Protein AF-A0A2H0WPE1-F1 (afdb_monomer_lite)

Radius of gyration: 16.01 Å; chains: 1; bounding box: 34×32×38 Å

Foldseek 3Di:
DCVVPPPVCVVVVVFPPVPCDDPNHHPVVVLVVVLVVLLVVQQVVQCVVCVVVVNDGPDPPSNPCSSVVSSVVVVVVCVVVRD

Sequence (83 aa):
MVLFVIPPLYWSKMIGLPGNTLWGIDKILLGTIFGSFIFLLGVAFDKWLRTLNNGKVYVYFQKVIVPVFLLSLTSYIFYLITK

Structure (mmCIF, N/CA/C/O backbone):
data_AF-A0A2H0WPE1-F1
#
_entry.id   AF-A0A2H0WPE1-F1
#
loop_
_atom_site.group_PDB
_atom_site.id
_atom_site.type_symbol
_atom_site.label_atom_id
_atom_site.label_alt_id
_atom_site.label_comp_id
_atom_site.label_asym_id
_atom_site.label_entity_id
_atom_site.label_seq_id
_atom_site.pdbx_PDB_ins_code
_atom_site.Cartn_x
_atom_site.Cartn_y
_atom_site.Cartn_z
_atom_site.occupancy
_atom_site.B_iso_or_equiv
_atom_site.auth_seq_id
_atom_site.auth_comp_id
_atom_site.auth_asym_id
_atom_site.auth_atom_id
_atom_site.pdbx_PDB_model_num
ATOM 1 N N . MET A 1 1 ? 7.594 -5.091 8.045 1.00 66.81 1 MET A N 1
ATOM 2 C CA . MET A 1 1 ? 7.057 -6.059 7.059 1.00 66.81 1 MET A CA 1
ATOM 3 C C . MET A 1 1 ? 7.994 -6.259 5.878 1.00 66.81 1 MET A C 1
ATOM 5 O O . MET A 1 1 ? 8.351 -7.398 5.633 1.00 66.81 1 MET A O 1
ATOM 9 N N . VAL A 1 2 ? 8.451 -5.198 5.200 1.00 75.94 2 VAL A N 1
ATOM 10 C CA . VAL A 1 2 ? 9.301 -5.291 3.989 1.00 75.94 2 VAL A CA 1
ATOM 11 C C . VAL A 1 2 ? 10.530 -6.200 4.164 1.00 75.94 2 VAL A C 1
ATOM 13 O O . VAL A 1 2 ? 10.793 -7.035 3.305 1.00 75.94 2 VAL A O 1
ATOM 16 N N . LEU A 1 3 ? 11.212 -6.125 5.314 1.00 81.31 3 LEU A N 1
ATOM 17 C CA . LEU A 1 3 ? 12.386 -6.955 5.623 1.00 81.31 3 LEU A CA 1
ATOM 18 C C . LEU A 1 3 ? 12.109 -8.470 5.619 1.00 81.31 3 LEU A C 1
ATOM 20 O O . LEU A 1 3 ? 13.009 -9.242 5.333 1.00 81.31 3 LEU A O 1
ATOM 24 N N . PHE A 1 4 ? 10.882 -8.905 5.914 1.00 84.12 4 PHE A N 1
ATOM 25 C CA . PHE A 1 4 ? 10.518 -10.329 5.920 1.00 84.12 4 PHE A CA 1
ATOM 26 C C . PHE A 1 4 ? 9.898 -10.797 4.600 1.00 84.12 4 PHE A C 1
ATOM 28 O O . PHE A 1 4 ? 9.685 -11.988 4.417 1.00 84.12 4 PHE A O 1
ATOM 35 N N . VAL A 1 5 ? 9.596 -9.870 3.690 1.00 84.31 5 VAL A N 1
ATOM 36 C CA . VAL A 1 5 ? 8.941 -10.166 2.410 1.00 84.31 5 VAL A CA 1
ATOM 37 C C . VAL A 1 5 ? 9.959 -10.150 1.273 1.00 84.31 5 VAL A C 1
ATOM 39 O O . VAL A 1 5 ? 9.991 -11.074 0.469 1.00 84.31 5 VAL A O 1
ATOM 42 N N . ILE A 1 6 ? 10.834 -9.142 1.222 1.00 88.56 6 ILE A N 1
ATOM 43 C CA . ILE A 1 6 ? 11.764 -8.967 0.098 1.00 88.56 6 ILE A CA 1
ATOM 44 C C . ILE A 1 6 ? 12.862 -10.046 0.045 1.00 88.56 6 ILE A C 1
ATOM 46 O O . ILE A 1 6 ? 13.040 -10.613 -1.032 1.00 88.56 6 ILE A O 1
ATOM 50 N N . PRO A 1 7 ? 13.578 -10.400 1.135 1.00 91.31 7 PRO A N 1
ATOM 51 C CA . PRO A 1 7 ? 14.666 -11.379 1.048 1.00 91.31 7 PRO A CA 1
ATOM 52 C C . PRO A 1 7 ? 14.219 -12.783 0.604 1.00 91.31 7 PRO A C 1
ATOM 54 O O . PRO A 1 7 ? 14.841 -13.316 -0.315 1.00 91.31 7 PRO A O 1
ATOM 57 N N . PRO A 1 8 ? 13.122 -13.369 1.134 1.00 91.56 8 PRO A N 1
ATOM 58 C CA . PRO A 1 8 ? 12.626 -14.654 0.638 1.00 91.56 8 PRO A CA 1
ATOM 59 C C . PRO A 1 8 ? 12.232 -14.619 -0.842 1.00 91.56 8 PRO A C 1
ATOM 61 O O . PRO A 1 8 ? 12.560 -15.550 -1.572 1.00 91.56 8 PRO A O 1
ATOM 64 N N . LEU A 1 9 ? 11.582 -13.539 -1.297 1.00 90.50 9 LEU A N 1
ATOM 65 C CA . LEU A 1 9 ? 11.171 -13.378 -2.699 1.00 90.50 9 LEU A CA 1
ATOM 66 C C . LEU A 1 9 ? 12.357 -13.156 -3.646 1.00 90.50 9 LEU A C 1
ATOM 68 O O . LEU A 1 9 ? 12.311 -13.541 -4.816 1.00 90.50 9 LEU A O 1
ATOM 72 N N . TYR A 1 10 ? 13.429 -12.544 -3.145 1.00 89.62 10 TYR A N 1
ATOM 73 C CA . TYR A 1 10 ? 14.676 -12.411 -3.883 1.00 89.62 10 TYR A CA 1
ATOM 74 C C . TYR A 1 10 ? 15.378 -13.767 -4.023 1.00 89.62 10 TYR A C 1
ATOM 76 O O . TYR A 1 10 ? 15.740 -14.163 -5.130 1.00 89.62 10 TYR A O 1
ATOM 84 N N . TRP A 1 11 ? 15.514 -14.526 -2.928 1.00 92.94 11 TRP A N 1
ATOM 85 C CA . TRP A 1 11 ? 16.139 -15.854 -2.956 1.00 92.94 11 TRP A CA 1
ATOM 86 C C . TRP A 1 11 ? 15.351 -16.875 -3.780 1.00 92.94 11 TRP A C 1
ATOM 88 O O . TRP A 1 11 ? 15.957 -17.727 -4.428 1.00 92.94 11 TRP A O 1
ATOM 98 N N . SER A 1 12 ? 14.021 -16.765 -3.822 1.00 92.12 12 SER A N 1
ATOM 99 C CA . SER A 1 12 ? 13.171 -17.595 -4.683 1.00 92.12 12 SER A CA 1
ATOM 100 C C . SER A 1 12 ? 13.180 -17.174 -6.159 1.00 92.12 12 SER A C 1
ATOM 102 O O . SER A 1 12 ? 12.489 -17.797 -6.964 1.00 92.12 12 SER A O 1
ATOM 104 N N . LYS A 1 13 ? 13.956 -16.143 -6.536 1.00 88.88 13 LYS A N 1
ATOM 105 C CA . LYS A 1 13 ? 14.030 -15.579 -7.898 1.00 88.88 13 LYS A CA 1
ATOM 106 C C . LYS A 1 13 ? 12.676 -15.095 -8.438 1.00 88.88 13 LYS A C 1
ATOM 108 O O . LYS A 1 13 ? 12.449 -15.100 -9.645 1.00 88.88 13 LYS A O 1
ATOM 113 N N . MET A 1 14 ? 11.772 -14.678 -7.548 1.00 87.50 14 MET A N 1
ATOM 114 C CA . MET A 1 14 ? 10.474 -14.106 -7.929 1.00 87.50 14 MET A CA 1
ATOM 115 C C . MET A 1 14 ? 10.572 -12.610 -8.252 1.00 87.50 14 MET A C 1
ATOM 117 O O . MET A 1 14 ? 9.723 -12.081 -8.962 1.00 87.50 14 MET A O 1
ATOM 121 N N . ILE A 1 15 ? 11.611 -11.936 -7.751 1.00 88.38 15 ILE A N 1
ATOM 122 C CA . ILE A 1 15 ? 11.930 -10.540 -8.074 1.00 88.38 15 ILE A CA 1
ATOM 123 C C . ILE A 1 15 ? 12.832 -10.502 -9.313 1.00 88.38 15 ILE A C 1
ATOM 125 O O . ILE A 1 15 ? 13.834 -11.213 -9.370 1.00 88.38 15 ILE A O 1
ATOM 129 N N . GLY A 1 16 ? 12.507 -9.641 -10.279 1.00 83.75 16 GLY A N 1
ATOM 130 C CA . GLY A 1 16 ? 13.291 -9.448 -11.502 1.00 83.75 16 GLY A CA 1
ATOM 131 C C . GLY A 1 16 ? 12.947 -10.426 -12.627 1.00 83.75 16 GLY A C 1
ATOM 132 O O . GLY A 1 16 ? 13.756 -10.631 -13.532 1.00 83.75 16 GLY A O 1
ATOM 133 N N . LEU A 1 17 ? 11.759 -11.039 -12.586 1.00 87.69 17 LEU A N 1
ATOM 134 C CA . LEU A 1 17 ? 11.283 -11.919 -13.653 1.00 87.69 17 LEU A CA 1
ATOM 135 C C . LEU A 1 17 ? 11.105 -11.139 -14.974 1.00 87.69 17 LEU A C 1
ATOM 137 O O . LEU A 1 17 ? 10.485 -10.067 -14.970 1.00 87.69 17 LEU A O 1
ATOM 141 N N . PRO A 1 18 ? 11.583 -11.668 -16.118 1.00 83.81 18 PRO A N 1
ATOM 142 C CA . PRO A 1 18 ? 11.369 -11.046 -17.421 1.00 83.81 18 PRO A CA 1
ATOM 143 C C . PRO A 1 18 ? 9.872 -10.841 -17.693 1.00 83.81 18 PRO A C 1
ATOM 145 O O . PRO A 1 18 ? 9.078 -11.768 -17.556 1.00 83.81 18 PRO A O 1
ATOM 148 N N . GLY A 1 19 ? 9.473 -9.618 -18.048 1.00 82.81 19 GLY A N 1
ATOM 149 C CA . GLY A 1 19 ? 8.066 -9.263 -18.282 1.00 82.81 19 GLY A CA 1
ATOM 150 C C . GLY A 1 19 ? 7.243 -8.962 -17.019 1.00 82.81 19 GLY A C 1
ATOM 151 O O . GLY A 1 19 ? 6.109 -8.492 -17.128 1.00 82.81 19 GLY A O 1
ATOM 152 N N . ASN A 1 20 ? 7.801 -9.137 -15.814 1.00 86.75 20 ASN A N 1
ATOM 153 C CA . ASN A 1 20 ? 7.168 -8.744 -14.550 1.00 86.75 20 ASN A CA 1
ATOM 154 C C . ASN A 1 20 ? 7.502 -7.296 -14.146 1.00 86.75 20 ASN A C 1
ATOM 156 O O . ASN A 1 20 ? 7.705 -6.982 -12.972 1.00 86.75 20 ASN A O 1
ATOM 160 N N . THR A 1 21 ? 7.566 -6.394 -15.123 1.00 89.31 21 THR A N 1
ATOM 161 C CA . THR A 1 21 ? 7.896 -4.985 -14.901 1.00 89.31 21 THR A CA 1
ATOM 162 C C . THR A 1 21 ? 6.704 -4.081 -15.192 1.00 89.31 21 THR A C 1
ATOM 164 O O . THR A 1 21 ? 5.836 -4.385 -16.010 1.00 89.31 21 THR A O 1
ATOM 167 N N . LEU A 1 22 ? 6.642 -2.968 -14.474 1.00 87.62 22 LEU A N 1
ATOM 168 C CA . LEU A 1 22 ? 5.729 -1.857 -14.682 1.00 87.62 22 LEU A CA 1
ATOM 169 C C . LEU A 1 22 ? 6.582 -0.595 -14.742 1.00 87.62 22 LEU A C 1
ATOM 171 O O . LEU A 1 22 ? 7.346 -0.333 -13.816 1.00 87.62 22 LEU A O 1
ATOM 175 N N . TRP A 1 23 ? 6.516 0.139 -15.854 1.00 86.06 23 TRP A N 1
ATOM 176 C CA . TRP A 1 23 ? 7.361 1.322 -16.093 1.00 86.06 23 TRP A CA 1
ATOM 177 C C . TRP A 1 23 ? 8.871 1.066 -15.897 1.00 86.06 23 TRP A C 1
ATOM 179 O O . TRP A 1 23 ? 9.605 1.932 -15.432 1.00 86.06 23 TRP A O 1
ATOM 189 N N . GLY A 1 24 ? 9.342 -0.143 -16.226 1.00 85.56 24 GLY A N 1
ATOM 190 C CA . GLY A 1 24 ? 10.750 -0.538 -16.075 1.00 85.56 24 GLY A CA 1
ATOM 191 C C . GLY A 1 24 ? 11.160 -0.980 -14.663 1.00 85.56 24 GLY A C 1
ATOM 192 O O . GLY A 1 24 ? 12.304 -1.378 -14.471 1.00 85.56 24 GLY A O 1
ATOM 193 N N . ILE A 1 25 ? 10.242 -0.973 -13.692 1.00 89.19 25 ILE A N 1
ATOM 194 C CA . ILE A 1 25 ? 10.480 -1.406 -12.307 1.00 89.19 25 ILE A CA 1
ATOM 195 C C . ILE A 1 25 ? 9.756 -2.732 -12.060 1.00 89.19 25 ILE A C 1
ATOM 197 O O . ILE A 1 25 ? 8.652 -2.937 -12.557 1.00 89.19 25 ILE A O 1
ATOM 201 N N . ASP A 1 26 ? 10.347 -3.646 -11.288 1.00 91.94 26 ASP A N 1
ATOM 202 C CA . ASP A 1 26 ? 9.681 -4.896 -10.901 1.00 91.94 26 ASP A CA 1
ATOM 203 C C . ASP A 1 26 ? 8.361 -4.629 -10.145 1.00 91.94 26 ASP A C 1
ATOM 205 O O . ASP A 1 26 ? 8.303 -3.822 -9.209 1.00 91.94 26 ASP A O 1
ATOM 209 N N . LYS A 1 27 ? 7.288 -5.320 -10.552 1.00 90.69 27 LYS A N 1
ATOM 210 C CA . LYS A 1 27 ? 5.931 -5.127 -10.013 1.00 90.69 27 LYS A CA 1
ATOM 211 C C . LYS A 1 27 ? 5.829 -5.411 -8.514 1.00 90.69 27 LYS A C 1
ATOM 213 O O . LYS A 1 27 ? 5.049 -4.745 -7.835 1.00 90.69 27 LYS A O 1
ATOM 218 N N . ILE A 1 28 ? 6.593 -6.371 -7.987 1.00 90.94 28 ILE A N 1
ATOM 219 C CA . ILE A 1 28 ? 6.574 -6.734 -6.563 1.00 90.94 28 ILE A CA 1
ATOM 220 C C . ILE A 1 28 ? 7.173 -5.595 -5.742 1.00 90.94 28 ILE A C 1
ATOM 222 O O . ILE A 1 28 ? 6.593 -5.194 -4.731 1.00 90.94 28 ILE A O 1
ATOM 226 N N . LEU A 1 29 ? 8.303 -5.038 -6.187 1.00 90.81 29 LEU A N 1
ATOM 227 C CA . LEU A 1 29 ? 8.936 -3.898 -5.521 1.00 90.81 29 LEU A CA 1
ATOM 228 C C . 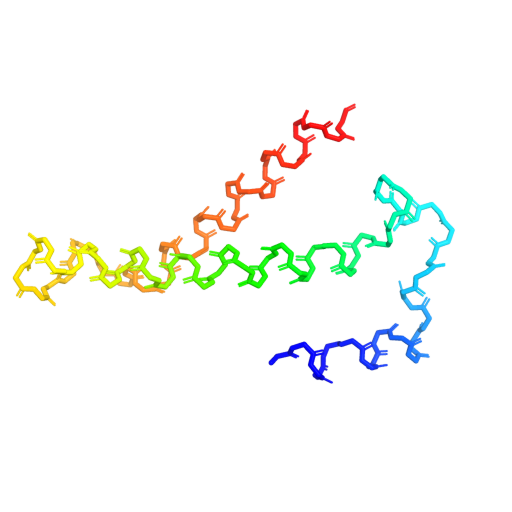LEU A 1 29 ? 8.034 -2.665 -5.560 1.00 90.81 29 LEU A C 1
ATOM 230 O O . LEU A 1 29 ? 7.750 -2.081 -4.512 1.00 90.81 29 LEU A O 1
ATOM 234 N N . LEU A 1 30 ? 7.531 -2.310 -6.745 1.00 91.31 30 LEU A N 1
ATOM 235 C CA . LEU A 1 30 ? 6.652 -1.156 -6.920 1.00 91.31 30 LEU A CA 1
ATOM 236 C C . LEU A 1 30 ? 5.377 -1.304 -6.077 1.00 91.31 30 LEU A C 1
ATOM 238 O O . LEU A 1 30 ? 5.040 -0.409 -5.302 1.00 91.31 30 LEU A O 1
ATOM 242 N N . GLY A 1 31 ? 4.716 -2.462 -6.151 1.00 91.38 31 GLY A N 1
ATOM 243 C CA . GLY A 1 31 ? 3.518 -2.762 -5.368 1.00 91.38 31 GLY A CA 1
ATOM 244 C C . GLY A 1 31 ? 3.765 -2.747 -3.859 1.00 91.38 31 GLY A C 1
ATOM 245 O O . GLY A 1 31 ? 2.937 -2.232 -3.112 1.00 91.38 31 GLY A O 1
ATOM 246 N N . THR A 1 32 ? 4.919 -3.234 -3.393 1.00 92.00 32 THR A N 1
ATOM 247 C CA . THR A 1 32 ? 5.268 -3.218 -1.962 1.00 92.00 32 THR A CA 1
ATOM 248 C C . THR A 1 32 ? 5.480 -1.795 -1.453 1.00 92.00 32 THR A C 1
ATOM 250 O O . THR A 1 32 ? 4.998 -1.460 -0.370 1.00 92.00 32 THR A O 1
ATOM 253 N N . ILE A 1 33 ? 6.168 -0.945 -2.222 1.00 91.88 33 ILE A N 1
ATOM 254 C CA . ILE A 1 33 ? 6.433 0.453 -1.852 1.00 91.88 33 ILE A CA 1
ATOM 255 C C . ILE A 1 33 ? 5.125 1.250 -1.820 1.00 91.88 33 ILE A C 1
ATOM 257 O O . ILE A 1 33 ? 4.777 1.818 -0.782 1.00 91.88 33 ILE A O 1
ATOM 261 N N . PHE A 1 34 ? 4.369 1.246 -2.922 1.00 93.62 34 PHE A N 1
ATOM 262 C CA . PHE A 1 34 ? 3.101 1.974 -3.009 1.00 93.62 34 PHE A CA 1
ATOM 263 C C . PHE A 1 34 ? 2.061 1.425 -2.032 1.00 93.62 34 PHE A C 1
ATOM 265 O O . PHE A 1 34 ? 1.422 2.196 -1.321 1.00 93.62 34 PHE A O 1
ATOM 272 N N . GLY A 1 35 ? 1.933 0.101 -1.925 1.00 93.81 35 GLY A N 1
ATOM 273 C CA . GLY A 1 35 ? 1.024 -0.541 -0.980 1.00 93.81 35 GLY A CA 1
ATOM 274 C C . GLY A 1 35 ? 1.346 -0.182 0.471 1.00 93.81 35 GLY A C 1
ATOM 275 O O . GLY A 1 35 ? 0.445 0.158 1.232 1.00 93.81 35 GLY A O 1
ATOM 276 N N . SER A 1 36 ? 2.627 -0.163 0.854 1.00 94.00 36 SER A N 1
ATOM 277 C CA . SER A 1 36 ? 3.031 0.253 2.205 1.00 94.00 36 SER A CA 1
ATOM 278 C C . SER A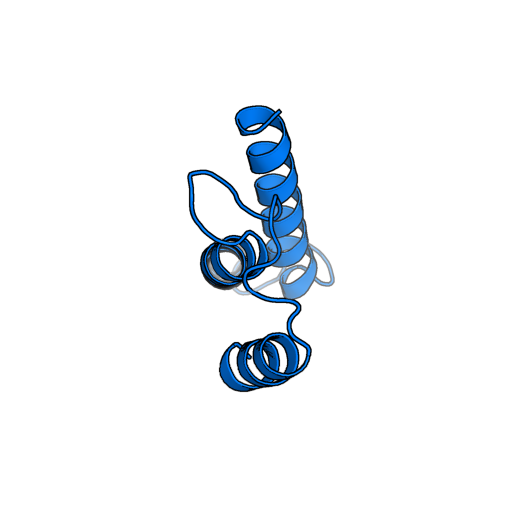 1 36 ? 2.665 1.713 2.484 1.00 94.00 36 SER A C 1
ATOM 280 O O . SER A 1 36 ? 2.149 2.022 3.558 1.00 94.00 36 SER A O 1
ATOM 282 N N . PHE A 1 37 ? 2.884 2.607 1.516 1.00 96.00 37 PHE A N 1
ATOM 283 C CA . PHE A 1 37 ? 2.526 4.019 1.643 1.00 96.00 37 PHE A CA 1
ATOM 284 C C . PHE A 1 37 ? 1.009 4.222 1.787 1.00 96.00 37 PHE A C 1
ATOM 286 O O . PHE A 1 37 ? 0.559 4.881 2.723 1.00 96.00 37 PHE A O 1
ATOM 293 N N . ILE A 1 38 ? 0.208 3.593 0.921 1.00 97.50 38 ILE A N 1
ATOM 294 C CA . ILE A 1 38 ? -1.260 3.667 0.971 1.00 97.50 38 ILE A CA 1
ATOM 295 C C . ILE A 1 38 ? -1.814 3.058 2.259 1.00 97.50 38 ILE A C 1
ATOM 297 O O . ILE A 1 38 ? -2.740 3.609 2.850 1.00 97.50 38 ILE A O 1
ATOM 301 N N . PHE A 1 39 ? -1.232 1.961 2.744 1.00 96.19 39 PHE A N 1
ATOM 302 C CA . PHE A 1 39 ? -1.625 1.372 4.020 1.00 96.19 39 PHE A CA 1
ATOM 303 C C . PHE A 1 39 ? -1.415 2.350 5.185 1.00 96.19 39 PHE A C 1
ATOM 305 O O . PHE A 1 39 ? -2.319 2.536 6.002 1.00 96.19 39 PHE A O 1
ATOM 312 N N . LEU A 1 40 ? -0.255 3.016 5.245 1.00 96.31 40 LEU A N 1
ATOM 313 C CA . LEU A 1 40 ? 0.021 4.035 6.263 1.00 96.31 40 LEU A CA 1
ATOM 314 C C . LEU A 1 40 ? -0.953 5.213 6.163 1.00 96.31 40 LEU A C 1
ATOM 316 O O . LEU A 1 40 ? -1.467 5.659 7.191 1.00 96.31 40 LEU A O 1
ATOM 320 N N . LEU A 1 41 ? -1.261 5.666 4.944 1.00 97.44 41 LEU A N 1
ATOM 321 C CA . LEU A 1 41 ? -2.292 6.677 4.716 1.00 97.44 41 LEU A CA 1
ATOM 322 C C . LEU A 1 41 ? -3.665 6.209 5.198 1.00 97.44 41 LEU A C 1
ATOM 324 O O . LEU A 1 41 ? -4.366 6.980 5.841 1.00 97.44 41 LEU A O 1
ATOM 328 N N . GLY A 1 42 ? -4.039 4.949 4.975 1.00 97.31 42 GLY A N 1
ATOM 329 C CA . GLY A 1 42 ? -5.300 4.402 5.470 1.00 97.31 42 GLY A CA 1
ATOM 330 C C . GLY A 1 42 ? -5.382 4.349 6.992 1.00 97.31 42 GLY A C 1
ATOM 331 O O . GLY A 1 42 ? -6.421 4.675 7.564 1.00 97.31 42 GLY A O 1
ATOM 332 N N . VAL A 1 43 ? -4.283 4.016 7.672 1.00 96.94 43 VAL A N 1
ATOM 333 C CA . VAL A 1 43 ? -4.216 4.079 9.141 1.00 96.94 43 VAL A CA 1
ATOM 334 C C . VAL A 1 43 ? -4.321 5.526 9.633 1.00 96.94 43 VAL A C 1
ATOM 336 O O . VAL A 1 43 ? -5.023 5.794 10.609 1.00 96.94 43 VAL A O 1
ATOM 339 N N . ALA A 1 44 ? -3.647 6.470 8.971 1.00 97.44 44 ALA A N 1
ATOM 340 C CA . ALA A 1 44 ? -3.747 7.890 9.302 1.00 97.44 44 ALA A CA 1
ATOM 341 C C . ALA A 1 44 ? -5.170 8.426 9.068 1.00 97.44 44 ALA A C 1
ATOM 343 O O . ALA A 1 44 ? -5.703 9.148 9.910 1.00 97.44 44 ALA A O 1
ATOM 344 N N . PHE A 1 45 ? -5.812 8.008 7.978 1.00 97.50 45 PHE A N 1
ATOM 345 C CA . PHE A 1 45 ? -7.178 8.380 7.636 1.00 97.50 45 PHE A CA 1
ATOM 346 C C . PHE A 1 45 ? -8.192 7.822 8.644 1.00 97.50 45 PHE A C 1
ATOM 348 O O . PHE A 1 45 ? -9.041 8.572 9.115 1.00 97.50 45 PHE A O 1
ATOM 355 N N . ASP A 1 46 ? -8.064 6.559 9.078 1.00 97.06 46 ASP A N 1
ATOM 356 C CA . ASP A 1 46 ? -8.881 6.005 10.173 1.00 97.06 46 ASP A CA 1
ATOM 357 C C . ASP A 1 46 ? -8.738 6.826 11.464 1.00 97.06 46 ASP A C 1
ATOM 359 O O . ASP A 1 46 ? -9.740 7.124 12.118 1.00 97.06 46 ASP A O 1
ATOM 363 N N . LYS A 1 47 ? -7.513 7.230 11.826 1.00 96.25 47 LYS A N 1
ATOM 364 C CA . LYS A 1 47 ? -7.276 8.079 13.005 1.00 96.25 47 LYS A CA 1
ATOM 365 C C . LYS A 1 47 ? -7.939 9.446 12.861 1.00 96.25 47 LYS A C 1
ATOM 367 O O . LYS A 1 47 ? -8.600 9.891 13.794 1.00 96.25 47 LYS A O 1
ATOM 372 N N . TRP A 1 48 ? -7.807 10.081 11.701 1.00 97.38 48 TRP A N 1
ATOM 373 C CA . TRP A 1 48 ? -8.437 11.368 11.421 1.00 97.38 48 TRP A CA 1
ATOM 374 C C . TRP A 1 48 ? -9.970 11.279 11.470 1.00 97.38 48 TRP A C 1
ATOM 376 O O . TRP A 1 48 ? -10.609 12.082 12.147 1.00 97.38 48 TRP A O 1
ATOM 386 N N . LEU A 1 49 ? -10.571 10.238 10.889 1.00 96.75 49 LEU A N 1
ATOM 387 C CA . LEU A 1 49 ? -12.013 9.993 10.985 1.00 96.75 49 LEU A CA 1
ATOM 388 C C . LEU A 1 49 ? -12.483 9.873 12.442 1.00 96.75 49 LEU A C 1
ATOM 390 O O . LEU A 1 49 ? -13.502 10.446 12.816 1.00 96.75 49 LEU A O 1
ATOM 394 N N . ARG A 1 50 ? -11.720 9.194 13.307 1.00 96.94 50 ARG A N 1
ATOM 395 C CA . ARG A 1 50 ? -12.044 9.132 14.743 1.00 96.94 50 ARG A CA 1
ATOM 396 C C . ARG A 1 50 ? -12.003 10.507 15.398 1.00 96.94 50 ARG A C 1
ATOM 398 O O . ARG A 1 50 ? -12.852 10.779 16.240 1.00 96.94 50 ARG A O 1
ATOM 405 N N . THR A 1 51 ? -11.058 11.377 15.029 1.00 97.00 51 THR A N 1
ATOM 406 C CA . THR A 1 51 ? -11.003 12.740 15.594 1.00 97.00 51 THR A CA 1
ATOM 407 C C . THR A 1 51 ? -12.237 13.568 15.246 1.00 97.00 51 THR A C 1
ATOM 409 O O . THR A 1 51 ? -12.689 14.345 16.079 1.00 97.00 51 THR A O 1
ATOM 412 N N . LEU A 1 52 ? -12.846 13.328 14.082 1.00 96.81 52 LEU A N 1
ATOM 413 C CA . LEU A 1 52 ? -14.101 13.968 13.677 1.00 96.81 52 LEU A CA 1
ATOM 414 C C . LEU A 1 52 ? -15.336 13.389 14.385 1.00 96.81 52 LEU A C 1
ATOM 416 O O . LEU A 1 52 ? -16.384 14.027 14.416 1.00 96.81 52 LEU A O 1
ATOM 420 N N . ASN A 1 53 ? -15.218 12.198 14.975 1.00 96.62 53 ASN A N 1
ATOM 421 C CA . ASN A 1 53 ? -16.311 11.487 15.636 1.00 96.62 53 ASN A CA 1
ATOM 422 C C . ASN A 1 53 ? -16.082 11.310 17.145 1.00 96.62 53 ASN A C 1
ATOM 424 O O . ASN A 1 53 ? -16.379 10.257 17.712 1.00 96.62 53 ASN A O 1
ATOM 428 N N . ASN A 1 54 ? -15.514 12.317 17.817 1.00 96.31 54 ASN A N 1
ATOM 429 C CA . ASN A 1 54 ? -15.267 12.296 19.268 1.00 96.31 54 ASN A CA 1
ATOM 430 C C . ASN A 1 54 ? -14.476 11.055 19.741 1.00 96.31 54 ASN A C 1
ATOM 432 O O . ASN A 1 54 ? -14.764 10.469 20.785 1.00 96.31 54 ASN A O 1
ATOM 436 N N . GLY A 1 55 ? -13.520 10.594 18.933 1.00 94.25 55 GLY A N 1
ATOM 437 C CA . GLY A 1 55 ? -12.705 9.405 19.194 1.00 94.25 55 GLY A CA 1
ATOM 438 C C . GLY A 1 55 ? -13.385 8.066 18.879 1.00 94.25 55 GLY A C 1
ATOM 439 O O . GLY A 1 55 ? -12.743 7.018 18.986 1.00 94.25 55 GLY A O 1
ATOM 440 N N . LYS A 1 56 ? -14.659 8.065 18.469 1.00 94.88 56 LYS A N 1
ATOM 441 C CA . LYS A 1 56 ? -15.425 6.851 18.157 1.00 94.88 56 LYS A CA 1
ATOM 442 C C . LYS A 1 56 ? -15.247 6.432 16.698 1.00 94.88 56 LYS A C 1
ATOM 444 O O . LYS A 1 56 ? -14.955 7.236 15.818 1.00 94.88 56 LYS A O 1
ATOM 449 N N . VAL A 1 57 ? -15.437 5.143 16.428 1.00 95.44 57 VAL A N 1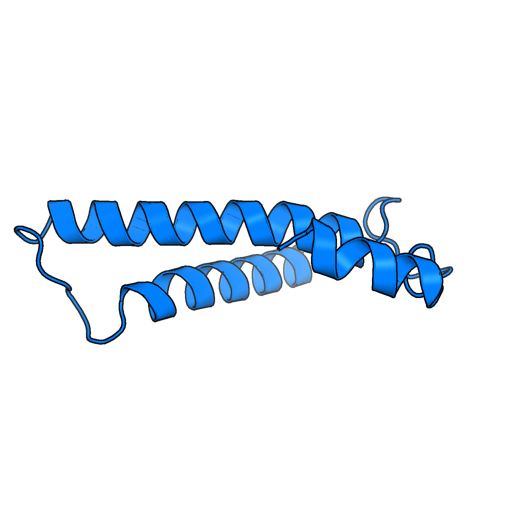
ATOM 450 C CA . VAL A 1 57 ? -15.536 4.636 15.049 1.00 95.44 57 VAL A CA 1
ATOM 451 C C . VAL A 1 57 ? -16.899 4.963 14.454 1.00 95.44 57 VAL A C 1
ATOM 453 O O . VAL A 1 57 ? -17.893 4.958 15.175 1.00 95.44 57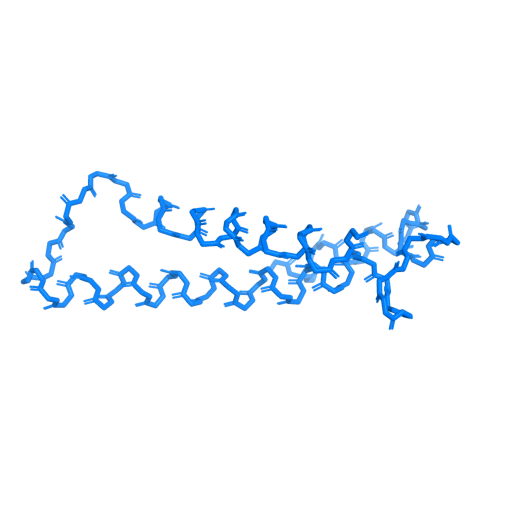 VAL A O 1
ATOM 456 N N . TYR A 1 58 ? -16.951 5.207 13.147 1.00 95.50 58 TYR A N 1
ATOM 457 C CA . TYR A 1 58 ? -18.206 5.296 12.399 1.00 95.50 58 TYR A CA 1
ATOM 458 C C . TYR A 1 58 ? -18.807 3.913 12.139 1.00 95.50 58 TYR A C 1
ATOM 460 O O . TYR A 1 58 ? -20.018 3.737 12.213 1.00 95.50 58 TYR A O 1
ATOM 468 N N . VAL A 1 59 ? -17.955 2.926 11.851 1.00 96.06 59 VAL A N 1
ATOM 469 C CA . VAL A 1 59 ? -18.359 1.551 11.530 1.00 96.06 59 VAL A CA 1
ATOM 470 C C . VAL A 1 59 ? -17.482 0.533 12.255 1.00 96.06 59 VAL A C 1
ATOM 472 O O . VAL A 1 59 ? -16.304 0.782 12.542 1.00 96.06 59 VAL A O 1
ATOM 475 N N . TYR A 1 60 ? -18.038 -0.643 12.546 1.00 96.00 60 TYR A N 1
ATOM 476 C CA . TYR A 1 60 ? -17.257 -1.751 13.093 1.00 96.00 60 TYR A CA 1
ATOM 477 C C . TYR A 1 60 ? -16.107 -2.109 12.147 1.00 96.00 60 TYR A C 1
ATOM 479 O O . TYR A 1 60 ? -16.253 -2.082 10.931 1.00 96.00 60 TYR A O 1
ATOM 487 N N . PHE A 1 61 ? -14.941 -2.415 12.720 1.00 95.88 61 PHE A N 1
ATOM 488 C CA . PHE A 1 61 ? -13.716 -2.723 11.974 1.00 95.88 61 PHE A CA 1
ATOM 489 C C . PHE A 1 61 ? -13.190 -1.598 11.060 1.00 95.88 61 PHE A C 1
ATOM 491 O O . PHE A 1 61 ? -12.371 -1.878 10.188 1.00 95.88 61 PHE A O 1
ATOM 498 N N . GLN A 1 62 ? -13.550 -0.325 11.296 1.00 96.69 62 GLN A N 1
ATOM 499 C CA . GLN A 1 62 ? -13.054 0.832 10.522 1.00 96.69 62 GLN A CA 1
ATOM 500 C C . GLN A 1 62 ? -11.530 0.810 10.291 1.00 96.69 62 GLN A C 1
ATOM 502 O O . GLN A 1 62 ? -11.077 1.006 9.167 1.00 96.69 62 GLN A O 1
ATOM 507 N N . LYS A 1 63 ? -10.748 0.457 11.324 1.00 95.31 63 LYS A N 1
ATOM 508 C CA . LYS A 1 63 ? -9.276 0.359 11.257 1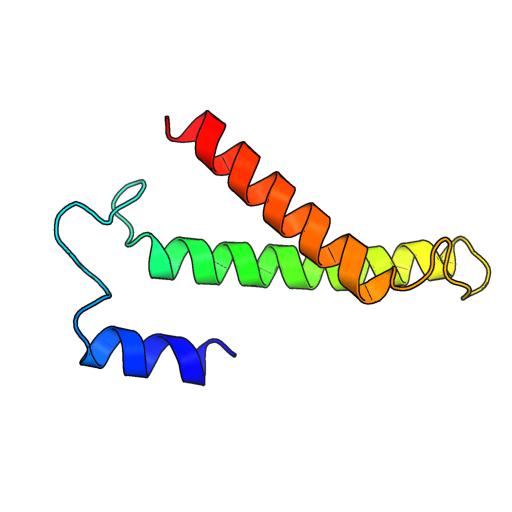.00 95.31 63 LYS A CA 1
ATOM 509 C C . LYS A 1 63 ? -8.744 -0.664 10.241 1.00 95.31 63 LYS A C 1
ATOM 511 O O . LYS A 1 63 ? -7.562 -0.633 9.931 1.00 95.31 63 LYS A O 1
ATOM 516 N N . VAL A 1 64 ? -9.583 -1.600 9.792 1.00 96.31 64 VAL A N 1
ATOM 517 C CA . VAL A 1 64 ? -9.262 -2.634 8.792 1.00 96.31 64 VAL A CA 1
ATOM 518 C C . VAL A 1 64 ? -9.906 -2.284 7.455 1.00 96.31 64 VAL A C 1
ATOM 520 O O . VAL A 1 64 ? -9.225 -2.288 6.434 1.00 96.31 64 VAL A O 1
ATOM 523 N N . ILE A 1 65 ? -11.197 -1.935 7.472 1.00 97.62 65 ILE A N 1
ATOM 524 C CA . ILE A 1 65 ? -11.968 -1.614 6.265 1.00 97.62 65 ILE A CA 1
ATOM 525 C C . ILE A 1 65 ? -11.320 -0.454 5.512 1.00 97.62 65 ILE A C 1
ATOM 527 O O . ILE A 1 65 ? -11.148 -0.546 4.303 1.00 97.62 65 ILE A O 1
ATOM 531 N N . VAL A 1 66 ? -10.913 0.607 6.216 1.00 97.31 66 VAL A N 1
ATOM 532 C CA . VAL A 1 66 ? -10.329 1.797 5.588 1.00 97.31 66 VAL A CA 1
ATOM 533 C C . VAL A 1 66 ? -9.020 1.473 4.849 1.00 97.31 66 VAL A C 1
ATOM 535 O O . VAL A 1 66 ? -8.963 1.731 3.645 1.00 97.31 66 VAL A O 1
ATOM 538 N N . PRO A 1 67 ? -7.985 0.872 5.481 1.00 97.44 67 PRO A N 1
ATOM 539 C CA . PRO A 1 67 ? -6.780 0.484 4.750 1.00 97.44 67 PRO A CA 1
ATOM 540 C C . PRO A 1 67 ? -7.040 -0.494 3.597 1.00 97.44 67 PRO A C 1
ATOM 542 O O . PRO A 1 67 ? -6.492 -0.304 2.516 1.00 97.44 67 PRO A O 1
ATOM 545 N N . VAL A 1 68 ? -7.884 -1.516 3.791 1.00 97.62 68 VAL A N 1
ATOM 546 C CA . VAL A 1 68 ? -8.177 -2.520 2.748 1.00 97.62 68 VAL A CA 1
ATOM 547 C C . VAL A 1 68 ? -8.905 -1.894 1.559 1.00 97.62 68 VAL A C 1
ATOM 549 O O . VAL A 1 68 ? -8.575 -2.191 0.410 1.00 97.62 68 VAL A O 1
ATOM 552 N N . PHE A 1 69 ? -9.861 -1.002 1.822 1.00 97.81 69 PHE A N 1
ATOM 553 C CA . PHE A 1 69 ? -10.582 -0.273 0.786 1.00 97.81 69 PHE A CA 1
ATOM 554 C C . PHE A 1 69 ? -9.637 0.610 -0.029 1.00 97.81 69 PHE A C 1
ATOM 556 O O . PHE A 1 69 ? -9.649 0.536 -1.254 1.00 97.81 69 PHE A O 1
ATOM 563 N N . LEU A 1 70 ? -8.773 1.388 0.632 1.00 97.56 70 LEU A N 1
ATOM 564 C CA . LEU A 1 70 ? -7.810 2.247 -0.058 1.00 97.56 70 LEU A CA 1
ATOM 565 C C . LEU A 1 70 ? -6.803 1.441 -0.882 1.00 97.56 70 LEU A C 1
ATOM 567 O O . LEU A 1 70 ? -6.551 1.800 -2.026 1.00 97.56 70 LEU A O 1
ATOM 571 N N . LEU A 1 71 ? -6.284 0.328 -0.353 1.00 96.94 71 LEU A N 1
ATOM 572 C CA . LEU A 1 71 ? -5.408 -0.570 -1.111 1.00 96.94 71 LEU A CA 1
ATOM 573 C C . LEU A 1 71 ? -6.107 -1.117 -2.359 1.00 96.94 71 LEU A C 1
ATOM 575 O O . LEU A 1 71 ? -5.547 -1.053 -3.449 1.00 96.94 71 LEU A O 1
ATOM 579 N N . SER A 1 72 ? -7.343 -1.599 -2.210 1.00 97.38 72 SER A N 1
ATOM 580 C CA . SER A 1 72 ? -8.132 -2.148 -3.319 1.00 97.38 72 SER A CA 1
ATOM 581 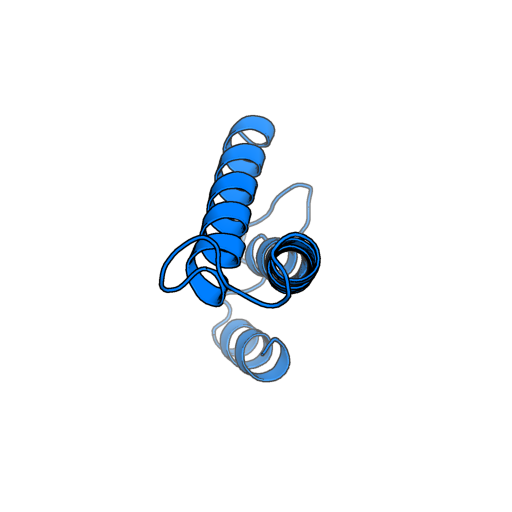C C . SER A 1 72 ? -8.435 -1.085 -4.376 1.00 97.38 72 SER A C 1
ATOM 583 O O . SER A 1 72 ? -8.291 -1.337 -5.573 1.00 97.38 72 SER A O 1
ATOM 585 N N . LEU A 1 73 ? -8.796 0.125 -3.938 1.00 97.19 73 LEU A N 1
ATOM 586 C CA . LEU A 1 73 ? -9.038 1.268 -4.811 1.00 97.19 73 LEU A CA 1
ATOM 587 C C . LEU A 1 73 ? -7.764 1.666 -5.562 1.00 97.19 73 LEU A C 1
ATOM 589 O O . LEU A 1 73 ? -7.807 1.861 -6.773 1.00 97.19 73 LEU A O 1
ATOM 593 N N . THR A 1 74 ? -6.619 1.733 -4.880 1.00 95.25 74 THR A N 1
ATOM 594 C CA . THR A 1 74 ? -5.334 2.002 -5.530 1.00 95.25 74 THR A CA 1
ATOM 595 C C . THR A 1 74 ? -4.983 0.913 -6.541 1.00 95.25 74 THR A C 1
ATOM 597 O O . THR A 1 74 ? -4.608 1.247 -7.660 1.00 95.25 74 THR A O 1
ATOM 600 N N . SER A 1 75 ? -5.147 -0.371 -6.214 1.00 93.69 75 SER A N 1
ATOM 601 C CA . SER A 1 75 ? -4.921 -1.465 -7.169 1.00 93.69 75 SER A CA 1
ATOM 602 C C . SER A 1 75 ? -5.808 -1.346 -8.410 1.00 93.69 75 SER A C 1
ATOM 604 O O . SER A 1 75 ? -5.328 -1.553 -9.524 1.00 93.69 75 SER A O 1
ATOM 606 N N . TYR A 1 76 ? -7.075 -0.959 -8.239 1.00 95.12 76 TYR A N 1
ATOM 607 C CA . TYR A 1 76 ? -7.988 -0.711 -9.352 1.00 95.12 76 TYR A CA 1
ATOM 608 C C . TYR A 1 76 ? -7.551 0.487 -10.210 1.00 95.12 76 TYR A C 1
ATOM 610 O O . TYR A 1 76 ? -7.536 0.394 -11.433 1.00 95.12 76 TYR A O 1
ATOM 618 N N . ILE A 1 77 ? -7.118 1.587 -9.588 1.00 94.12 77 ILE A N 1
ATOM 619 C CA . ILE A 1 77 ? -6.574 2.753 -10.301 1.00 94.12 77 ILE A CA 1
ATOM 620 C C . ILE A 1 77 ? -5.319 2.367 -11.095 1.00 94.12 77 ILE A C 1
ATOM 622 O O . ILE A 1 77 ? -5.219 2.701 -12.272 1.00 94.12 77 ILE A O 1
ATOM 626 N N . PHE A 1 78 ? -4.388 1.620 -10.492 1.00 91.25 78 PHE A N 1
ATOM 627 C CA . PHE A 1 78 ? -3.210 1.112 -11.198 1.00 91.25 78 PHE A CA 1
ATOM 628 C C . PHE A 1 78 ? -3.615 0.271 -12.408 1.00 91.25 78 PHE A C 1
ATOM 630 O O . PHE A 1 78 ? -3.094 0.506 -13.495 1.00 91.25 78 PHE A O 1
ATOM 637 N N . TYR A 1 79 ? -4.580 -0.640 -12.254 1.00 91.12 79 TYR A N 1
ATOM 638 C CA . TYR A 1 79 ? -5.105 -1.434 -13.364 1.00 91.12 79 TYR A CA 1
ATOM 639 C C . TYR A 1 79 ? -5.631 -0.561 -14.507 1.00 91.12 79 TYR A C 1
ATOM 641 O O . TYR A 1 79 ? -5.316 -0.838 -15.655 1.00 91.12 79 TYR A O 1
ATOM 649 N N . LEU A 1 80 ? -6.374 0.509 -14.218 1.00 93.44 80 LEU A N 1
ATOM 650 C CA . LEU A 1 80 ? -6.893 1.401 -15.259 1.00 93.44 80 LEU A CA 1
ATOM 651 C C . LEU A 1 80 ? -5.802 2.195 -15.991 1.00 93.44 80 LEU A C 1
ATOM 653 O O . LEU A 1 80 ? -5.976 2.500 -17.162 1.00 93.44 80 LEU A O 1
ATOM 657 N N . ILE A 1 81 ? -4.706 2.544 -15.312 1.00 90.31 81 ILE A N 1
ATOM 658 C CA . ILE A 1 81 ? -3.622 3.361 -15.890 1.00 90.31 81 ILE A CA 1
ATOM 659 C C . ILE A 1 81 ? -2.588 2.501 -16.633 1.00 90.31 81 ILE A C 1
ATOM 661 O O . ILE A 1 81 ? -1.884 3.000 -17.507 1.00 90.31 81 ILE A O 1
ATOM 665 N N . THR A 1 82 ? -2.449 1.223 -16.265 1.00 86.44 82 THR A N 1
ATOM 666 C CA . THR A 1 82 ? -1.449 0.310 -16.858 1.00 86.44 82 THR A CA 1
ATOM 667 C C . THR A 1 82 ? -2.021 -0.784 -17.746 1.00 86.44 82 THR A C 1
ATOM 669 O O . THR A 1 82 ? -1.270 -1.640 -18.215 1.00 86.44 82 THR A O 1
ATOM 672 N N . LYS A 1 83 ? -3.327 -0.737 -17.997 1.00 60.75 83 LYS A N 1
ATOM 673 C CA . LYS A 1 83 ? -3.982 -1.446 -19.091 1.00 60.75 83 LYS A CA 1
ATOM 674 C C . LYS A 1 83 ? -3.992 -0.565 -20.335 1.00 60.75 83 LYS A C 1
ATOM 676 O O . LYS A 1 83 ? -3.850 -1.146 -21.431 1.00 60.75 83 LYS A O 1
#

Organism: NCBI:txid1974481

pLDDT: mean 92.01, std 6.46, range [60.75, 97.81]

Secondary structure (DSSP, 8-state):
-HHHHHHHHHHTT-TT-TT-EETTEEHHHHHHHHHHHHHHHHHHHHHHHHHHTTT--SSTTHHHHHHHHHHHHHHHHHHHHH-